Protein AF-A0A4Y8LY56-F1 (afdb_monomer_lite)

Foldseek 3Di:
DLVVLLVCCVVVLDLEAEAADAPQEPDVVRNVTVVSNCVNLVVDDPVSRHYYQHDGHHPPCCVVPNDGPDDDDCVVCVVVVLVVVVVVCVVDPNVVVCPPDDPDD

Radius of gyration: 16.9 Å; chains: 1; bounding box: 38×37×45 Å

pLDDT: mean 90.03, std 15.01, range [39.91, 98.5]

Secondary structure (DSSP, 8-state):
-HHHHHHHHHHH--S-EEEEEEEEESSHHHHHHHHHHHHHHTTS-GGG---EEEEEESTTHHHHH-S-S-----GGGHHHHHHHHHH-TTT--HHHHSTT-----

Sequence (105 aa):
MDERIDALLKELHPSLIITFYPGYSVHPDHDACGAAVIRTVGRLSKEERPPVHCMAVAKNLHQAIGEPHVINDVKDYLKQKMASIQAHRSQFQAAELLGNKKYDC

Organism: NCBI:txid652876

Structure (mmCIF, N/CA/C/O backbone):
data_AF-A0A4Y8LY56-F1
#
_entry.id   AF-A0A4Y8LY56-F1
#
loop_
_atom_site.group_PDB
_atom_site.id
_atom_site.type_symbol
_atom_site.label_atom_id
_atom_site.label_alt_id
_atom_site.label_comp_id
_atom_site.label_asym_id
_atom_site.label_entity_id
_atom_site.label_seq_id
_atom_site.pdbx_PDB_ins_code
_atom_site.Cartn_x
_atom_site.Cartn_y
_atom_site.Cartn_z
_atom_site.occupancy
_atom_site.B_iso_or_equiv
_atom_site.auth_seq_id
_atom_site.auth_comp_id
_atom_site.auth_asym_id
_atom_site.auth_atom_id
_atom_site.pdbx_PDB_model_num
ATOM 1 N N . MET A 1 1 ? 6.984 7.358 14.166 1.00 87.12 1 MET A N 1
ATOM 2 C CA . MET A 1 1 ? 6.420 6.964 12.852 1.00 87.12 1 MET A CA 1
ATOM 3 C C . MET A 1 1 ? 4.899 6.995 12.894 1.00 87.12 1 MET A C 1
ATOM 5 O O . MET A 1 1 ? 4.315 7.704 12.088 1.00 87.12 1 MET A O 1
ATOM 9 N N . ASP A 1 2 ? 4.279 6.316 13.861 1.00 96.25 2 ASP A N 1
ATOM 10 C CA . ASP A 1 2 ? 2.821 6.236 14.042 1.00 96.25 2 ASP A CA 1
ATOM 11 C C . ASP A 1 2 ? 2.101 7.587 14.011 1.00 96.25 2 ASP A C 1
ATOM 13 O O . ASP A 1 2 ? 1.126 7.721 13.288 1.00 96.25 2 ASP A O 1
ATOM 17 N N . GLU A 1 3 ? 2.599 8.588 14.743 1.00 97.50 3 GLU A N 1
ATOM 18 C CA . GLU A 1 3 ? 2.000 9.932 14.805 1.00 97.50 3 GLU A CA 1
ATOM 19 C C . GLU A 1 3 ? 1.930 10.607 13.433 1.00 97.50 3 GLU A C 1
ATOM 21 O O . GLU A 1 3 ? 0.948 11.262 13.103 1.00 97.50 3 GLU A O 1
ATOM 26 N N . ARG A 1 4 ? 2.954 10.404 12.594 1.00 97.94 4 ARG A N 1
ATOM 27 C CA . ARG A 1 4 ? 2.980 10.971 11.243 1.00 97.94 4 ARG A CA 1
ATOM 28 C C . ARG A 1 4 ? 2.008 10.249 10.314 1.00 97.94 4 ARG A C 1
ATOM 30 O O . ARG A 1 4 ? 1.417 10.884 9.453 1.00 97.94 4 ARG A O 1
ATOM 37 N N . ILE A 1 5 ? 1.830 8.940 10.497 1.00 98.19 5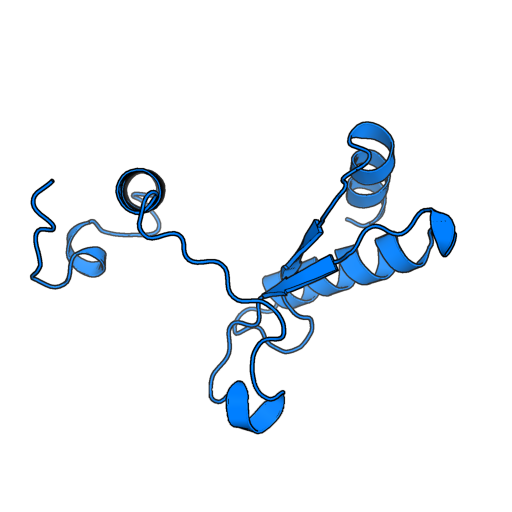 ILE A N 1
ATOM 38 C CA . ILE A 1 5 ? 0.813 8.170 9.769 1.00 98.19 5 ILE A CA 1
ATOM 39 C C . ILE A 1 5 ? -0.584 8.620 10.208 1.00 98.19 5 ILE A C 1
ATOM 41 O O . ILE A 1 5 ? -1.425 8.863 9.356 1.00 98.19 5 ILE A O 1
ATOM 45 N N . ASP A 1 6 ? -0.820 8.789 11.510 1.00 98.00 6 ASP A N 1
ATOM 46 C CA . ASP A 1 6 ? -2.104 9.247 12.057 1.00 98.00 6 ASP A CA 1
ATOM 47 C C . ASP A 1 6 ? -2.487 10.637 11.530 1.00 98.00 6 ASP A C 1
ATOM 49 O O . ASP A 1 6 ? -3.615 10.843 11.086 1.00 98.00 6 ASP A O 1
ATOM 53 N N . ALA A 1 7 ? -1.523 11.562 11.487 1.00 98.38 7 ALA A N 1
ATOM 54 C CA . ALA A 1 7 ? -1.717 12.875 10.880 1.00 98.38 7 ALA A CA 1
ATOM 55 C C . ALA A 1 7 ? -2.132 12.771 9.401 1.00 98.38 7 ALA A C 1
ATOM 57 O O . ALA A 1 7 ? -3.095 13.415 8.997 1.00 98.38 7 ALA A O 1
ATOM 58 N N . LEU A 1 8 ? -1.475 11.909 8.615 1.00 98.12 8 LEU A N 1
ATOM 59 C CA . LEU A 1 8 ? -1.827 11.689 7.207 1.00 98.12 8 LEU A CA 1
ATOM 60 C C . LEU A 1 8 ? -3.208 11.044 7.033 1.00 98.12 8 LEU A C 1
ATOM 62 O O . LEU A 1 8 ? -3.914 11.391 6.093 1.00 98.12 8 LEU A O 1
ATOM 66 N N . LEU A 1 9 ? -3.619 10.131 7.920 1.00 97.88 9 LEU A N 1
ATOM 67 C CA . LEU A 1 9 ? -4.964 9.542 7.873 1.00 97.88 9 LEU A CA 1
ATOM 68 C C . LEU A 1 9 ? -6.043 10.611 8.072 1.00 97.88 9 LEU A C 1
ATOM 70 O O . LEU A 1 9 ? -7.029 10.621 7.338 1.00 97.88 9 LEU A O 1
ATOM 74 N N . LYS A 1 10 ? -5.825 11.523 9.025 1.00 96.62 10 LYS A N 1
ATOM 75 C CA . LYS A 1 10 ? -6.731 12.643 9.327 1.00 96.62 10 LYS A CA 1
ATOM 76 C C . LYS A 1 10 ? -6.708 13.739 8.269 1.00 96.62 10 LYS A C 1
ATOM 78 O O . LYS A 1 10 ? -7.705 14.418 8.084 1.00 96.62 10 LYS A O 1
ATOM 83 N N . GLU A 1 11 ? -5.580 13.958 7.607 1.00 98.12 11 GLU A N 1
ATOM 84 C CA . GLU A 1 11 ? -5.481 14.947 6.534 1.00 98.12 11 GLU A CA 1
ATOM 85 C C . GLU A 1 11 ? -6.129 14.416 5.250 1.00 98.12 11 GLU A C 1
ATOM 87 O O . GLU A 1 11 ? -7.012 15.050 4.674 1.00 98.12 11 GLU A O 1
ATOM 92 N N . LEU A 1 12 ? -5.707 13.228 4.816 1.00 97.75 12 LEU A N 1
ATOM 93 C CA . LEU A 1 12 ? -5.999 12.712 3.482 1.00 97.75 12 LEU A CA 1
ATOM 94 C C . LEU A 1 12 ? -7.313 11.935 3.397 1.00 97.75 12 LEU A C 1
ATOM 96 O O . LEU A 1 12 ? -7.813 11.760 2.289 1.00 97.75 12 LEU A O 1
ATOM 100 N N . HIS A 1 13 ? -7.848 11.447 4.524 1.00 96.94 13 HIS A N 1
ATOM 101 C CA . HIS A 1 13 ? -9.044 10.594 4.580 1.00 96.94 13 HIS A CA 1
ATOM 102 C C . HIS A 1 13 ? -9.051 9.512 3.478 1.00 96.94 13 HIS A C 1
ATOM 104 O O . HIS A 1 13 ? -9.946 9.486 2.627 1.00 96.94 13 HIS A O 1
ATOM 110 N N . PRO A 1 14 ? -8.020 8.647 3.422 1.00 98.12 14 PRO A N 1
ATOM 111 C CA . PRO A 1 14 ? -7.830 7.759 2.285 1.00 98.12 14 PRO A CA 1
ATOM 112 C C . PRO A 1 14 ? -8.966 6.740 2.183 1.00 98.12 14 PRO A C 1
ATOM 114 O O . PRO A 1 14 ? -9.344 6.126 3.174 1.00 98.12 14 PRO A O 1
ATOM 117 N N . SER A 1 15 ? -9.455 6.488 0.969 1.00 97.88 15 SER A N 1
ATOM 118 C CA . SER A 1 15 ? -10.417 5.408 0.701 1.00 97.88 15 SER A CA 1
ATOM 119 C C . SER A 1 15 ? -9.765 4.0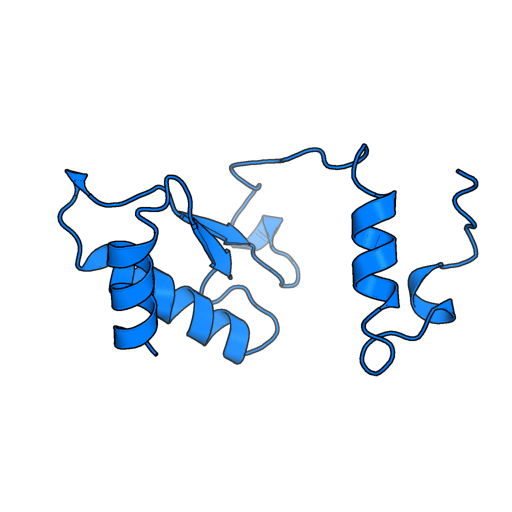22 0.635 1.00 97.88 15 SER A C 1
ATOM 121 O O . SER A 1 15 ? -10.458 3.010 0.699 1.00 97.88 15 SER A O 1
ATOM 123 N N . LEU A 1 16 ? -8.438 3.971 0.494 1.00 98.06 16 LEU A N 1
ATOM 124 C CA . LEU A 1 16 ? -7.625 2.762 0.429 1.00 98.06 16 LEU A CA 1
ATOM 125 C C . LEU A 1 16 ? -6.198 3.084 0.875 1.00 98.06 16 LEU A C 1
ATOM 127 O O . LEU A 1 16 ? -5.632 4.107 0.487 1.00 98.06 16 LEU A O 1
ATOM 131 N N . ILE A 1 17 ? -5.592 2.171 1.626 1.00 98.50 17 ILE A N 1
ATOM 132 C CA . ILE A 1 17 ? -4.171 2.217 1.970 1.00 98.50 17 ILE A CA 1
ATOM 133 C C . ILE A 1 17 ? -3.471 1.020 1.335 1.00 98.50 17 ILE A C 1
ATOM 135 O O . ILE A 1 17 ? -3.949 -0.107 1.436 1.00 98.50 17 ILE A O 1
ATOM 139 N N . ILE A 1 18 ? -2.315 1.254 0.715 1.00 98.19 18 ILE A N 1
ATOM 140 C CA . ILE A 1 18 ? -1.443 0.197 0.194 1.00 98.19 18 ILE A CA 1
ATOM 141 C C . ILE A 1 18 ? -0.121 0.256 0.960 1.00 98.19 18 ILE A C 1
ATOM 143 O O . ILE A 1 18 ? 0.509 1.310 1.033 1.00 98.19 18 ILE A O 1
ATOM 147 N N . THR A 1 19 ? 0.289 -0.857 1.565 1.00 98.06 19 THR A N 1
ATOM 148 C CA . THR A 1 19 ? 1.516 -0.942 2.376 1.00 98.06 19 THR A CA 1
ATOM 149 C C . THR A 1 19 ? 2.164 -2.327 2.276 1.00 98.06 19 THR A C 1
ATOM 151 O O . THR A 1 19 ? 1.693 -3.183 1.530 1.00 98.06 19 THR A O 1
ATOM 154 N N . PHE A 1 20 ? 3.257 -2.562 3.000 1.00 97.88 20 PHE A N 1
ATOM 155 C CA . PHE A 1 20 ? 3.930 -3.860 3.059 1.00 97.88 20 PHE A CA 1
ATOM 156 C C . PHE A 1 20 ? 3.203 -4.839 3.983 1.00 97.88 20 PHE A C 1
ATOM 158 O O . PHE A 1 20 ? 2.637 -4.444 5.001 1.00 97.88 20 PHE A O 1
ATOM 165 N N . TYR A 1 21 ? 3.249 -6.127 3.647 1.00 97.06 21 TYR A N 1
ATOM 166 C CA . TYR A 1 21 ? 2.710 -7.192 4.488 1.00 97.06 21 TYR A CA 1
ATOM 167 C C . TYR A 1 21 ? 3.667 -7.477 5.660 1.00 97.06 21 TYR A C 1
ATOM 169 O O . TYR A 1 21 ? 4.770 -7.970 5.416 1.00 97.06 21 TYR A O 1
ATOM 177 N N . PRO A 1 22 ? 3.269 -7.233 6.927 1.00 95.12 22 PRO A N 1
ATOM 178 C CA . PRO A 1 22 ? 4.158 -7.439 8.070 1.00 95.12 22 PRO A CA 1
ATOM 179 C C . PRO A 1 22 ? 4.580 -8.905 8.229 1.00 95.12 22 PRO A C 1
ATOM 181 O O . PRO A 1 22 ? 3.732 -9.796 8.300 1.00 95.12 22 PRO A O 1
ATOM 184 N N . GLY A 1 23 ? 5.887 -9.146 8.313 1.00 93.94 23 GLY A N 1
ATOM 185 C CA . GLY A 1 23 ? 6.489 -10.473 8.469 1.00 93.94 23 GLY A CA 1
ATOM 186 C C . GLY A 1 23 ? 6.700 -11.220 7.150 1.00 93.94 23 GLY A C 1
ATOM 187 O O . GLY A 1 23 ? 7.190 -12.347 7.162 1.00 93.94 23 GLY A O 1
ATOM 188 N N . TYR A 1 24 ? 6.341 -10.609 6.018 1.00 94.88 24 TYR A N 1
ATOM 189 C CA . TYR A 1 24 ? 6.481 -11.190 4.681 1.00 94.88 24 TYR A CA 1
ATOM 190 C C . TYR A 1 24 ? 7.220 -10.244 3.736 1.00 94.88 24 TYR A C 1
ATOM 192 O O . TYR A 1 24 ? 6.891 -10.131 2.551 1.00 94.88 24 TYR A O 1
ATOM 200 N N . SER A 1 25 ? 8.254 -9.593 4.265 1.00 90.81 25 SER A N 1
ATOM 201 C CA . SER A 1 25 ? 9.179 -8.756 3.510 1.00 90.81 25 SER A CA 1
ATOM 202 C C . SER A 1 25 ? 10.614 -9.267 3.631 1.00 90.81 25 SER A C 1
ATOM 204 O O . SER A 1 25 ? 11.037 -9.755 4.671 1.00 90.81 25 SER A O 1
ATOM 206 N N . VAL A 1 26 ? 11.408 -9.105 2.573 1.00 89.94 26 VAL A N 1
ATOM 207 C CA . VAL A 1 26 ? 12.854 -9.412 2.590 1.00 89.94 26 VAL A CA 1
ATOM 208 C C . VAL A 1 26 ? 13.691 -8.398 3.377 1.00 89.94 26 VAL A C 1
ATOM 210 O O . VAL A 1 26 ? 14.840 -8.690 3.693 1.00 89.94 26 VAL A O 1
ATOM 213 N N . HIS A 1 27 ? 13.146 -7.212 3.673 1.00 94.62 27 HIS A N 1
ATOM 214 C CA . HIS A 1 27 ? 13.852 -6.130 4.361 1.00 94.62 27 HIS A CA 1
ATOM 215 C C . HIS A 1 27 ? 13.117 -5.725 5.650 1.00 94.62 27 HIS A C 1
ATOM 217 O O . HIS A 1 27 ? 11.904 -5.500 5.592 1.00 94.62 27 HIS A O 1
ATOM 223 N N . PRO A 1 28 ? 13.817 -5.559 6.790 1.00 95.31 28 PRO A N 1
ATOM 224 C CA . PRO A 1 28 ? 13.187 -5.227 8.073 1.00 95.31 28 PRO A CA 1
ATOM 225 C C . PRO A 1 28 ? 12.412 -3.902 8.049 1.00 95.31 28 PRO A C 1
ATOM 227 O O . PRO A 1 28 ? 11.349 -3.803 8.657 1.00 95.31 28 PRO A O 1
ATOM 230 N N . ASP A 1 29 ? 12.882 -2.900 7.302 1.00 96.69 29 ASP A N 1
ATOM 231 C CA . ASP A 1 29 ? 12.181 -1.609 7.206 1.00 96.69 29 ASP A CA 1
ATOM 232 C C . ASP A 1 29 ? 10.798 -1.721 6.552 1.00 96.69 29 ASP A C 1
ATOM 234 O O . ASP A 1 29 ? 9.887 -0.966 6.895 1.00 96.69 29 ASP A O 1
ATOM 238 N N . HIS A 1 30 ? 10.612 -2.671 5.630 1.00 97.00 30 HIS A N 1
ATOM 239 C CA . HIS A 1 30 ? 9.308 -2.910 5.012 1.00 97.00 30 HIS A CA 1
ATOM 240 C C . HIS A 1 30 ? 8.328 -3.480 6.042 1.00 97.00 30 HIS A C 1
ATOM 242 O O . HIS A 1 30 ? 7.215 -2.972 6.174 1.00 97.00 30 HIS A O 1
ATOM 248 N N . ASP A 1 31 ? 8.768 -4.457 6.839 1.00 96.44 31 ASP A N 1
ATOM 249 C CA . ASP A 1 31 ? 7.958 -5.027 7.918 1.00 96.44 31 ASP A CA 1
ATOM 250 C C . ASP A 1 31 ? 7.628 -3.985 8.990 1.00 96.44 31 ASP A C 1
ATOM 252 O O . ASP A 1 31 ? 6.476 -3.881 9.417 1.00 96.44 31 ASP A O 1
ATOM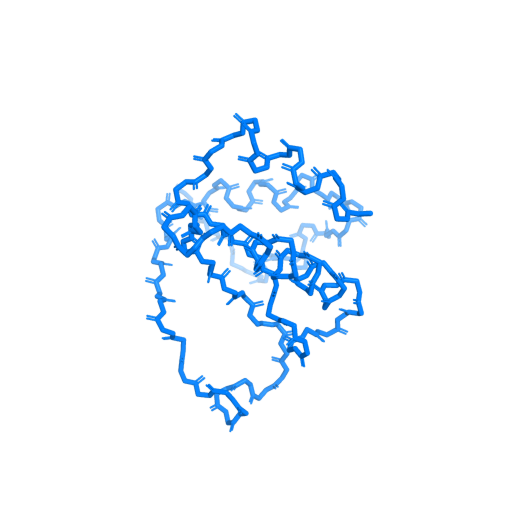 256 N N . ALA A 1 32 ? 8.606 -3.162 9.382 1.00 97.06 32 ALA A N 1
ATOM 257 C CA . ALA A 1 32 ? 8.395 -2.074 10.331 1.00 97.06 32 ALA A CA 1
ATOM 258 C C . ALA A 1 32 ? 7.378 -1.048 9.805 1.00 97.06 32 ALA A C 1
ATOM 260 O O . ALA A 1 32 ? 6.501 -0.605 10.554 1.00 97.06 32 ALA A O 1
ATOM 261 N N . CYS A 1 33 ? 7.456 -0.704 8.516 1.00 97.69 33 CYS A N 1
ATOM 262 C CA . CYS A 1 33 ? 6.522 0.209 7.867 1.00 97.69 33 CYS A CA 1
ATOM 263 C C . CYS A 1 33 ? 5.096 -0.357 7.834 1.00 97.69 33 CYS A C 1
ATOM 265 O O . CYS A 1 33 ? 4.169 0.301 8.315 1.00 97.69 33 CYS A O 1
ATOM 267 N N . GLY A 1 34 ? 4.926 -1.593 7.355 1.00 97.75 34 GLY A N 1
ATOM 268 C CA . GLY A 1 34 ? 3.630 -2.272 7.344 1.00 97.75 34 GLY A CA 1
ATOM 269 C C . GLY A 1 34 ? 3.029 -2.380 8.746 1.00 97.75 34 GLY A C 1
ATOM 270 O O . GLY A 1 34 ? 1.871 -2.026 8.965 1.00 97.75 34 GLY A O 1
ATOM 271 N N . ALA A 1 35 ? 3.831 -2.788 9.735 1.00 97.94 35 ALA A N 1
ATOM 272 C CA . ALA A 1 35 ? 3.384 -2.914 11.120 1.00 97.94 35 ALA A CA 1
ATOM 273 C C . ALA A 1 35 ? 2.953 -1.568 11.724 1.00 97.94 35 ALA A C 1
ATOM 275 O O . ALA A 1 35 ? 1.985 -1.519 12.486 1.00 97.94 35 ALA A O 1
ATOM 276 N N . ALA A 1 36 ? 3.646 -0.474 11.390 1.00 98.31 36 ALA A N 1
ATOM 277 C CA . ALA A 1 36 ? 3.260 0.866 11.819 1.00 98.31 36 ALA A CA 1
ATOM 278 C C . ALA A 1 36 ? 1.922 1.299 11.209 1.00 98.31 36 ALA A C 1
ATOM 280 O O . ALA A 1 36 ? 1.060 1.785 11.939 1.00 98.31 36 ALA A O 1
ATOM 281 N N . VAL A 1 37 ? 1.707 1.059 9.911 1.00 98.44 37 VAL A N 1
ATOM 282 C CA . VAL A 1 37 ? 0.423 1.348 9.251 1.00 98.44 37 VAL A CA 1
ATOM 283 C C . VAL A 1 37 ? -0.716 0.559 9.896 1.00 98.44 37 VAL A C 1
ATOM 285 O O . VAL A 1 37 ? -1.703 1.161 10.314 1.00 98.44 37 VAL A O 1
ATOM 288 N N . ILE A 1 38 ? -0.571 -0.762 10.047 1.00 98.19 38 ILE A N 1
ATOM 289 C CA . ILE A 1 38 ? -1.617 -1.624 10.625 1.00 98.19 38 ILE A CA 1
ATOM 290 C C . ILE A 1 38 ? -1.961 -1.206 12.054 1.00 98.19 38 ILE A C 1
ATOM 292 O O . ILE A 1 38 ? -3.137 -1.089 12.399 1.00 98.19 38 ILE A O 1
ATOM 296 N N . ARG A 1 39 ? -0.950 -0.937 12.887 1.00 98.12 39 ARG A N 1
ATOM 297 C CA . ARG A 1 39 ? -1.167 -0.492 14.266 1.00 98.12 39 ARG A CA 1
ATOM 298 C C . ARG A 1 39 ? -1.887 0.852 14.320 1.00 98.12 39 ARG A C 1
ATOM 300 O O . ARG A 1 39 ? -2.783 0.997 15.144 1.00 98.12 39 ARG A O 1
ATOM 307 N N . THR A 1 40 ? -1.519 1.816 13.476 1.00 98.31 40 THR A N 1
ATOM 308 C CA . THR A 1 40 ? -2.165 3.136 13.469 1.00 98.31 40 THR A CA 1
ATOM 309 C C . THR A 1 40 ? -3.603 3.053 12.963 1.00 98.31 40 THR A C 1
ATOM 311 O O . THR A 1 40 ? -4.503 3.537 13.642 1.00 98.31 40 THR A O 1
ATOM 314 N N . VAL A 1 41 ? -3.854 2.369 11.843 1.00 98.19 41 VAL A N 1
ATOM 315 C CA . VAL A 1 41 ? -5.219 2.159 11.323 1.00 98.19 41 VAL A CA 1
ATOM 316 C C . VAL A 1 41 ? -6.076 1.395 12.336 1.00 98.19 41 VAL A C 1
ATOM 318 O O . VAL A 1 41 ? -7.238 1.729 12.548 1.00 98.19 41 VAL A O 1
ATOM 321 N N . GLY A 1 42 ? -5.499 0.418 13.039 1.00 97.75 42 GLY A N 1
ATOM 322 C CA . GLY A 1 42 ? -6.183 -0.343 14.085 1.00 97.75 42 GLY A CA 1
ATOM 323 C C . GLY A 1 42 ? -6.633 0.478 15.301 1.00 97.75 42 GLY A C 1
ATOM 324 O O . GLY A 1 42 ? -7.469 -0.011 16.061 1.00 97.75 42 GLY A O 1
ATOM 325 N N . ARG A 1 43 ? -6.127 1.706 15.490 1.00 97.31 43 ARG A N 1
ATOM 326 C CA . ARG A 1 43 ? -6.583 2.631 16.547 1.00 97.31 43 ARG A CA 1
ATOM 327 C C . ARG A 1 43 ? -7.852 3.397 16.168 1.00 97.31 43 ARG A C 1
ATOM 329 O O . ARG A 1 43 ? -8.513 3.905 17.067 1.00 97.31 43 ARG A O 1
ATOM 336 N N . LEU A 1 44 ? -8.193 3.476 14.880 1.00 96.50 44 LEU A N 1
ATOM 337 C CA . LEU A 1 44 ? -9.432 4.106 14.420 1.00 96.50 44 LEU A CA 1
ATOM 338 C C . LEU A 1 44 ? -10.654 3.282 14.844 1.00 96.50 44 LEU A C 1
ATOM 340 O O . LEU A 1 44 ? -10.546 2.061 15.050 1.00 96.50 44 LEU A O 1
ATOM 344 N N . SER A 1 45 ? -11.821 3.925 14.929 1.00 96.69 45 SER A N 1
ATOM 345 C CA . SER A 1 45 ? -13.093 3.205 15.058 1.00 96.69 45 SER A CA 1
ATOM 346 C C . SER A 1 45 ? -13.293 2.274 13.859 1.00 96.69 45 SER A C 1
ATOM 348 O O . SER A 1 45 ? -12.699 2.470 12.799 1.00 96.69 45 SER A O 1
ATOM 350 N N . LYS A 1 46 ? -14.073 1.201 14.018 1.00 95.62 46 LYS A N 1
ATOM 351 C CA . LYS A 1 46 ? -14.201 0.182 12.964 1.00 95.62 46 LYS A CA 1
ATOM 352 C C . LYS A 1 46 ? -14.781 0.780 11.678 1.00 95.62 46 LYS A C 1
ATOM 354 O O . LYS A 1 46 ? -14.405 0.354 10.591 1.00 95.62 46 LYS A O 1
ATOM 359 N N . GLU A 1 47 ? -15.653 1.764 11.831 1.00 95.94 47 GLU A N 1
ATOM 360 C CA . GLU A 1 47 ? -16.379 2.476 10.786 1.00 95.94 47 GLU A CA 1
ATOM 361 C C . GLU A 1 47 ? -15.477 3.446 10.009 1.00 95.94 47 GLU A C 1
ATOM 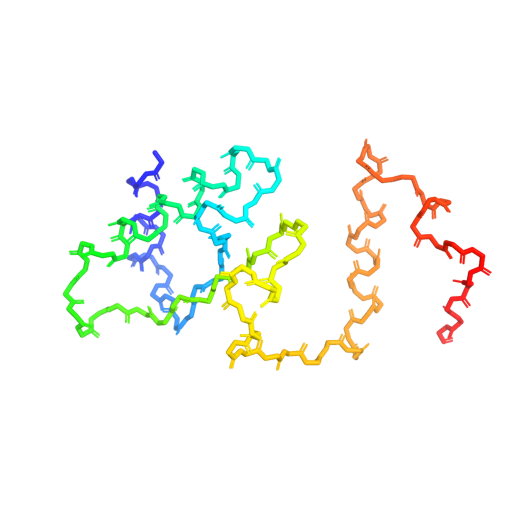363 O O . GLU A 1 47 ? -15.722 3.704 8.835 1.00 95.94 47 GLU A O 1
ATOM 368 N N . GLU A 1 48 ? -14.414 3.945 10.640 1.00 95.75 48 GLU A N 1
ATOM 369 C CA . GLU A 1 48 ? -13.458 4.885 10.041 1.00 95.75 48 GLU A CA 1
ATOM 370 C C . GLU A 1 48 ? -12.244 4.195 9.408 1.00 9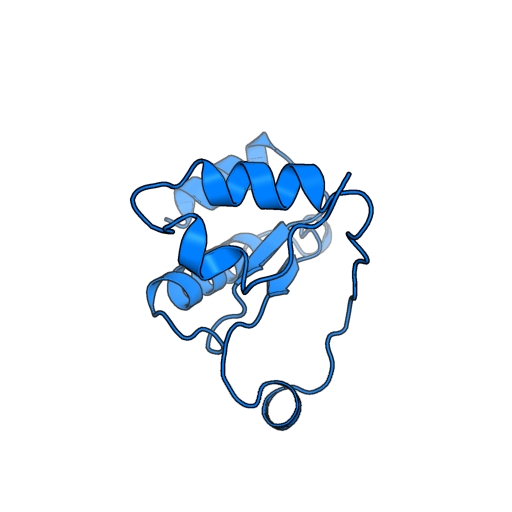5.75 48 GLU A C 1
ATOM 372 O O . GLU A 1 48 ? -11.403 4.856 8.801 1.00 95.75 48 GLU A O 1
ATOM 377 N N . ARG A 1 49 ? -12.105 2.872 9.556 1.00 97.38 49 ARG A N 1
ATOM 378 C CA . ARG A 1 49 ? -10.961 2.133 9.007 1.00 97.38 49 ARG A CA 1
ATOM 379 C C . ARG A 1 49 ? -11.111 1.962 7.497 1.00 97.38 49 ARG A C 1
ATOM 381 O O . ARG A 1 49 ? -11.983 1.202 7.070 1.00 97.38 49 ARG A O 1
ATOM 388 N N . PRO A 1 50 ? -10.228 2.557 6.679 1.00 97.81 50 PRO A N 1
ATOM 389 C CA . PRO A 1 50 ? -10.195 2.220 5.269 1.00 97.81 50 PRO A CA 1
ATOM 390 C C . PRO A 1 50 ? -9.658 0.796 5.070 1.00 97.81 50 PRO A C 1
ATOM 392 O O . PRO A 1 50 ? -8.913 0.283 5.917 1.00 97.81 50 PRO A O 1
ATOM 395 N N . PRO A 1 51 ? -9.985 0.147 3.941 1.00 97.81 51 PRO A N 1
ATOM 396 C CA . PRO A 1 51 ? -9.326 -1.089 3.555 1.00 97.81 51 PRO A CA 1
ATOM 397 C C . PRO A 1 51 ? -7.811 -0.877 3.461 1.00 97.81 51 PRO A C 1
ATOM 399 O O . PRO A 1 51 ? -7.328 0.155 2.985 1.00 97.81 51 PRO A O 1
ATOM 402 N N . VAL A 1 52 ? -7.060 -1.886 3.900 1.00 98.25 52 VAL A N 1
ATOM 403 C CA . VAL A 1 52 ? -5.600 -1.907 3.802 1.00 98.25 52 VAL A CA 1
ATOM 404 C C . VAL A 1 52 ? -5.189 -3.097 2.950 1.00 98.25 52 VAL A C 1
ATOM 406 O O . VAL A 1 52 ? -5.424 -4.247 3.317 1.00 98.25 52 VAL A O 1
ATOM 409 N N . HIS A 1 53 ? -4.582 -2.820 1.801 1.00 98.19 53 HIS A N 1
ATOM 410 C CA . HIS A 1 53 ? -4.016 -3.831 0.920 1.00 98.19 53 HIS A CA 1
ATOM 411 C C . HIS A 1 53 ? -2.527 -3.973 1.226 1.00 98.19 53 HIS A C 1
ATOM 413 O O . HIS A 1 53 ? -1.754 -3.019 1.126 1.00 98.19 53 HIS A O 1
ATOM 419 N N . CYS A 1 54 ? -2.126 -5.186 1.589 1.00 97.25 54 CYS A N 1
ATOM 420 C CA . CYS A 1 54 ? -0.754 -5.494 1.954 1.00 97.25 54 CYS A CA 1
ATOM 421 C C . CYS A 1 54 ? -0.033 -6.205 0.807 1.00 97.25 54 CYS A C 1
ATOM 423 O O . CYS A 1 54 ? -0.496 -7.229 0.306 1.00 97.25 54 CYS A O 1
ATOM 425 N N . MET A 1 55 ? 1.127 -5.683 0.426 1.00 97.25 55 MET A N 1
ATOM 426 C CA . MET A 1 55 ? 2.031 -6.282 -0.548 1.00 97.25 55 MET A CA 1
ATOM 427 C C . MET A 1 55 ? 3.093 -7.111 0.166 1.00 97.25 55 MET A C 1
ATOM 429 O O . MET A 1 55 ? 3.920 -6.571 0.901 1.00 97.25 55 MET A O 1
ATOM 433 N N . ALA A 1 56 ? 3.090 -8.419 -0.072 1.00 96.25 56 ALA A N 1
ATOM 434 C CA . ALA A 1 56 ? 4.138 -9.310 0.403 1.00 96.25 56 ALA A CA 1
ATOM 435 C C . ALA A 1 56 ? 5.291 -9.375 -0.612 1.00 96.25 56 ALA A C 1
ATOM 437 O O . ALA A 1 56 ? 5.065 -9.455 -1.821 1.00 96.25 56 ALA A O 1
ATOM 438 N N . VAL A 1 57 ? 6.530 -9.339 -0.124 1.00 94.06 57 VAL A N 1
ATOM 439 C CA . VAL A 1 57 ? 7.758 -9.392 -0.931 1.00 94.06 57 VAL A CA 1
ATOM 440 C C . VAL A 1 57 ? 8.733 -10.349 -0.251 1.00 94.06 57 VAL A C 1
ATOM 442 O O . VAL A 1 57 ? 9.665 -9.925 0.427 1.00 94.06 57 VAL A O 1
ATOM 445 N N . ALA A 1 58 ? 8.503 -11.650 -0.416 1.00 91.81 58 ALA A N 1
ATOM 446 C CA . ALA A 1 58 ? 9.356 -12.713 0.109 1.00 91.81 58 ALA A CA 1
ATOM 447 C C . ALA A 1 58 ? 9.405 -13.917 -0.844 1.00 91.81 58 ALA A C 1
ATOM 449 O O . ALA A 1 58 ? 8.726 -13.954 -1.871 1.00 91.81 58 ALA A O 1
ATOM 450 N N . LYS A 1 59 ? 10.240 -14.908 -0.521 1.00 91.12 59 LYS A N 1
ATOM 451 C CA . LYS A 1 59 ? 10.278 -16.183 -1.251 1.00 91.12 59 LYS A CA 1
ATOM 452 C C . LYS A 1 59 ? 9.118 -17.077 -0.799 1.00 91.12 59 LYS A C 1
ATOM 454 O O . LYS A 1 59 ? 8.706 -17.006 0.352 1.00 91.12 59 LYS A O 1
ATOM 459 N N . ASN A 1 60 ? 8.637 -17.948 -1.689 1.00 91.06 60 ASN A N 1
ATOM 460 C CA . ASN A 1 60 ? 7.634 -18.985 -1.397 1.00 91.06 60 ASN A CA 1
ATOM 461 C C . ASN A 1 60 ? 6.306 -18.464 -0.801 1.00 91.06 60 ASN A C 1
ATOM 463 O O . ASN A 1 60 ? 5.662 -19.167 -0.025 1.00 91.06 60 ASN A O 1
ATOM 467 N N . LEU A 1 61 ? 5.875 -17.253 -1.182 1.00 94.44 61 LEU A N 1
ATOM 468 C CA . LEU A 1 61 ? 4.662 -16.618 -0.646 1.00 94.44 61 LEU A CA 1
ATOM 469 C C . LEU A 1 61 ? 3.413 -17.492 -0.785 1.00 94.44 61 LEU A C 1
ATOM 471 O O . LEU A 1 61 ? 2.690 -17.654 0.187 1.00 94.44 61 LEU A O 1
ATOM 475 N N . HIS A 1 62 ? 3.192 -18.117 -1.944 1.00 93.75 62 HIS A N 1
ATOM 476 C CA . HIS A 1 62 ? 1.976 -18.904 -2.175 1.00 93.75 62 HIS A CA 1
ATOM 477 C C . HIS A 1 62 ? 1.887 -20.111 -1.231 1.00 93.75 62 HIS A C 1
ATOM 479 O O . HIS A 1 62 ? 0.814 -20.437 -0.737 1.00 93.75 62 HIS A O 1
ATOM 485 N N . GLN A 1 63 ? 3.024 -20.744 -0.919 1.00 94.75 63 GLN A N 1
ATOM 486 C CA . GLN A 1 63 ? 3.069 -21.844 0.045 1.00 94.75 63 GLN A CA 1
ATOM 487 C C . GLN A 1 63 ? 2.847 -21.353 1.483 1.00 94.75 63 GLN A C 1
ATOM 489 O O . GLN A 1 63 ? 2.275 -22.077 2.291 1.00 94.75 63 GLN A O 1
ATOM 494 N N . ALA A 1 64 ? 3.319 -20.148 1.809 1.00 94.31 64 ALA A N 1
ATOM 495 C CA . ALA A 1 64 ? 3.287 -19.626 3.170 1.00 94.31 64 ALA A CA 1
ATOM 496 C C . ALA A 1 64 ? 1.960 -18.937 3.535 1.00 94.31 64 ALA A C 1
ATOM 498 O O . ALA A 1 64 ? 1.475 -19.109 4.650 1.00 94.31 64 ALA A O 1
ATOM 499 N N . ILE A 1 65 ? 1.383 -18.155 2.616 1.00 95.12 65 ILE A N 1
ATOM 500 C CA . ILE A 1 65 ? 0.200 -17.307 2.856 1.00 95.12 65 ILE A CA 1
ATOM 501 C C . ILE A 1 65 ? -0.899 -17.454 1.800 1.00 95.12 65 ILE A C 1
ATOM 503 O O . ILE A 1 65 ? -1.924 -16.785 1.902 1.00 95.12 65 ILE A O 1
ATOM 507 N N . GLY A 1 66 ? -0.719 -18.338 0.817 1.00 95.75 66 GLY A N 1
ATOM 508 C CA . GLY A 1 66 ? -1.700 -18.567 -0.240 1.00 95.75 66 GLY A CA 1
ATOM 509 C C . GLY A 1 66 ? -1.656 -17.535 -1.368 1.00 95.75 66 GLY A C 1
ATOM 510 O O . GLY A 1 66 ? -0.699 -16.776 -1.527 1.00 95.75 66 GLY A O 1
ATOM 511 N N . GLU A 1 67 ? -2.709 -17.553 -2.182 1.00 96.38 67 GLU A N 1
ATOM 512 C CA . GLU A 1 67 ? -2.880 -16.663 -3.331 1.00 96.38 67 GLU A CA 1
ATOM 513 C C . GLU A 1 67 ? -3.258 -15.234 -2.897 1.00 96.38 67 GLU A C 1
ATOM 515 O O . GLU A 1 67 ? -3.908 -15.043 -1.863 1.00 96.38 67 GLU A O 1
ATOM 520 N N . PRO A 1 68 ? -2.895 -14.202 -3.680 1.00 95.75 68 PRO A N 1
ATOM 521 C CA . PRO A 1 68 ? -3.297 -12.836 -3.382 1.00 95.75 68 PRO A CA 1
ATOM 522 C C . PRO A 1 68 ? -4.819 -12.677 -3.462 1.00 95.75 68 PRO A C 1
ATOM 524 O O . PRO A 1 68 ? -5.464 -13.116 -4.411 1.00 95.75 68 PRO A O 1
ATOM 527 N N . HIS A 1 69 ? -5.392 -11.950 -2.504 1.00 96.56 69 HIS A N 1
ATOM 528 C CA . HIS A 1 69 ? -6.824 -11.633 -2.504 1.00 96.56 69 HIS A CA 1
ATOM 529 C C . HIS A 1 69 ? -7.229 -10.640 -3.605 1.00 96.56 69 HIS A C 1
ATOM 531 O O . HIS A 1 69 ? -8.395 -10.580 -3.983 1.00 96.56 69 HIS A O 1
ATOM 537 N N . VAL A 1 70 ? -6.285 -9.823 -4.086 1.00 96.06 70 VAL A N 1
ATOM 538 C CA . VAL A 1 70 ? -6.536 -8.754 -5.060 1.00 96.06 70 VAL A CA 1
ATOM 539 C C . VAL A 1 70 ? -5.410 -8.720 -6.084 1.00 96.06 70 VAL A C 1
ATOM 541 O O . VAL A 1 70 ? -4.234 -8.703 -5.722 1.00 96.06 70 VAL A O 1
ATOM 544 N N . ILE A 1 71 ? -5.780 -8.660 -7.364 1.00 96.25 71 ILE A N 1
ATOM 545 C CA . ILE A 1 71 ? -4.863 -8.531 -8.497 1.00 96.25 71 ILE A CA 1
ATOM 546 C C . ILE A 1 71 ? -5.277 -7.295 -9.294 1.00 96.25 71 ILE A C 1
ATOM 548 O O . ILE A 1 71 ? -6.422 -7.188 -9.722 1.00 96.25 71 ILE A O 1
ATOM 552 N N . ASN A 1 72 ? -4.332 -6.380 -9.510 1.00 94.88 72 ASN A N 1
ATOM 553 C CA . ASN A 1 72 ? -4.527 -5.200 -10.348 1.00 94.88 72 ASN A CA 1
ATOM 554 C C . ASN A 1 72 ? -3.675 -5.343 -11.613 1.00 94.88 72 ASN A C 1
ATOM 556 O O . ASN A 1 72 ? -2.445 -5.364 -11.521 1.00 94.88 72 ASN A O 1
ATOM 560 N N . ASP A 1 73 ? -4.310 -5.443 -12.784 1.00 96.25 73 ASP A N 1
ATOM 561 C CA . ASP A 1 73 ? -3.593 -5.367 -14.061 1.00 96.25 73 ASP A CA 1
ATOM 562 C C . ASP A 1 73 ? -3.189 -3.909 -14.322 1.00 96.25 73 ASP A C 1
ATOM 564 O O . ASP A 1 73 ? -4.022 -3.006 -14.330 1.00 96.25 73 ASP A O 1
ATOM 568 N N . VAL A 1 74 ? -1.887 -3.680 -14.495 1.00 95.25 74 VAL A N 1
ATOM 569 C CA . VAL A 1 74 ? -1.294 -2.349 -14.684 1.00 95.25 74 VAL A CA 1
ATOM 570 C C . VAL A 1 74 ? -0.551 -2.224 -16.016 1.00 95.25 74 VAL A C 1
ATOM 572 O O . VAL A 1 74 ? 0.296 -1.340 -16.157 1.00 95.25 74 VAL A O 1
ATOM 575 N N . LYS A 1 75 ? -0.823 -3.107 -16.990 1.00 95.75 75 LYS A N 1
ATOM 576 C CA . LYS A 1 75 ? -0.148 -3.111 -18.304 1.00 95.75 75 LYS A CA 1
ATOM 577 C C . LYS A 1 75 ? -0.181 -1.750 -19.001 1.00 95.75 75 LYS A C 1
ATOM 579 O O . LYS A 1 75 ? 0.854 -1.296 -19.484 1.00 95.75 75 LYS A O 1
ATOM 584 N N . ASP A 1 76 ? -1.317 -1.061 -18.956 1.00 97.38 76 ASP A N 1
ATOM 585 C CA . ASP A 1 76 ? -1.494 0.250 -19.598 1.00 97.38 76 ASP A CA 1
ATOM 586 C C . ASP A 1 76 ? -0.624 1.358 -18.973 1.00 97.38 76 ASP A C 1
ATOM 588 O O . ASP A 1 76 ? -0.402 2.407 -19.577 1.00 97.38 76 ASP A O 1
ATOM 592 N N . TYR A 1 77 ? -0.073 1.114 -17.779 1.00 96.06 77 TYR A N 1
ATOM 593 C CA . TYR A 1 77 ? 0.779 2.046 -17.037 1.00 96.06 77 TYR A CA 1
ATOM 594 C C . TYR A 1 77 ? 2.259 1.638 -17.026 1.00 96.06 77 TYR A C 1
ATOM 596 O O . TYR A 1 77 ? 3.068 2.226 -16.296 1.00 96.06 77 TYR A O 1
ATOM 604 N N . LEU A 1 78 ? 2.653 0.633 -17.821 1.00 94.31 78 LEU A N 1
ATOM 605 C CA . LEU A 1 78 ? 4.036 0.146 -17.852 1.00 94.31 78 LEU A CA 1
ATOM 606 C C . LEU A 1 78 ? 5.024 1.241 -18.249 1.00 94.31 78 LEU A C 1
ATOM 608 O O . LEU A 1 78 ? 6.099 1.324 -17.658 1.00 94.31 78 LEU A O 1
ATOM 612 N N . LYS A 1 79 ? 4.652 2.127 -19.179 1.00 93.25 79 LYS A N 1
ATOM 613 C CA . LYS A 1 79 ? 5.512 3.243 -19.596 1.00 93.25 79 LYS A CA 1
ATOM 614 C C . LYS A 1 79 ? 5.875 4.145 -18.411 1.00 93.25 79 LYS A C 1
ATOM 616 O O . LYS A 1 79 ? 7.048 4.441 -18.195 1.00 93.25 79 LYS A O 1
ATOM 621 N N . GLN A 1 80 ? 4.886 4.546 -17.617 1.00 96.31 80 GLN A N 1
ATOM 622 C CA . GLN A 1 80 ? 5.053 5.412 -16.449 1.00 96.31 80 GLN A CA 1
ATOM 623 C C . GLN A 1 80 ? 5.834 4.695 -15.347 1.00 96.31 80 GLN A C 1
ATOM 625 O O . GLN A 1 80 ? 6.742 5.277 -14.753 1.00 96.31 80 GLN A O 1
ATOM 630 N N . LYS A 1 81 ? 5.525 3.415 -15.109 1.00 94.56 81 LYS A N 1
AT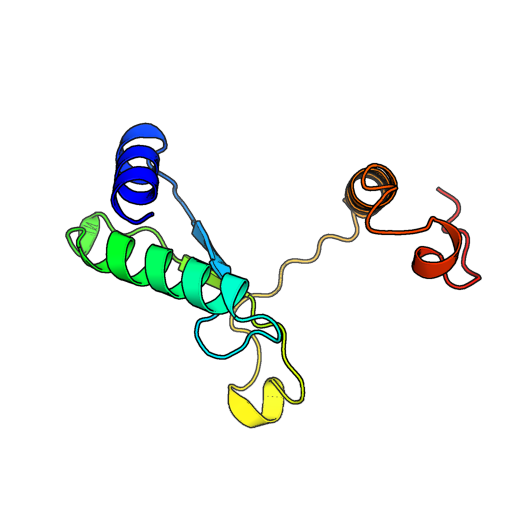OM 631 C CA . LYS A 1 81 ? 6.238 2.589 -14.131 1.00 94.56 81 LYS A CA 1
ATOM 632 C C . LYS A 1 81 ? 7.722 2.480 -14.475 1.00 94.56 81 LYS A C 1
ATOM 634 O O . LYS A 1 81 ? 8.564 2.734 -13.617 1.00 94.56 81 LYS A O 1
ATOM 639 N N . MET A 1 82 ? 8.048 2.171 -15.730 1.00 92.62 82 MET A N 1
ATOM 640 C CA . MET A 1 82 ? 9.437 2.062 -16.176 1.00 92.62 82 MET A CA 1
ATOM 641 C C . MET A 1 82 ? 10.163 3.406 -16.121 1.00 92.62 82 MET A C 1
ATOM 643 O O . MET A 1 82 ? 11.295 3.451 -15.644 1.00 92.62 82 MET A O 1
ATOM 647 N N . ALA A 1 83 ? 9.510 4.502 -16.517 1.00 92.75 83 ALA A N 1
ATOM 648 C CA . ALA A 1 83 ? 10.084 5.842 -16.399 1.00 92.75 83 ALA A CA 1
ATOM 649 C C . ALA A 1 83 ? 10.400 6.214 -14.936 1.00 92.75 83 ALA A C 1
ATOM 651 O O . ALA A 1 83 ? 11.479 6.732 -14.651 1.00 92.75 83 ALA A O 1
ATOM 652 N N . SER A 1 84 ? 9.499 5.901 -13.997 1.00 94.06 84 SER A N 1
ATOM 653 C CA . SER A 1 84 ? 9.713 6.135 -12.561 1.00 94.06 84 SER A CA 1
ATOM 654 C C . SER A 1 84 ? 10.896 5.330 -12.020 1.00 94.06 84 SER A C 1
ATOM 656 O O . SER A 1 84 ? 11.759 5.880 -11.335 1.00 94.06 84 SER A O 1
ATOM 658 N N . ILE A 1 85 ? 10.996 4.048 -12.380 1.00 91.25 85 ILE A N 1
ATOM 659 C CA . ILE A 1 85 ? 12.116 3.194 -11.972 1.00 91.25 85 ILE A CA 1
ATOM 660 C C . ILE A 1 85 ? 13.443 3.740 -12.531 1.00 91.25 85 ILE A C 1
ATOM 662 O O . ILE A 1 85 ? 14.409 3.891 -11.787 1.00 91.25 85 ILE A O 1
ATOM 666 N N . GLN A 1 86 ? 13.490 4.104 -13.816 1.00 88.88 86 GLN A N 1
ATOM 667 C CA . GLN A 1 86 ? 14.695 4.646 -14.463 1.00 88.88 86 GLN A CA 1
ATOM 668 C C . GLN A 1 86 ? 15.146 5.996 -13.883 1.00 88.88 86 GLN A C 1
ATOM 670 O O . GLN A 1 86 ? 16.332 6.329 -13.944 1.00 88.88 86 GLN A O 1
ATOM 675 N N . ALA A 1 87 ? 14.229 6.780 -13.309 1.00 93.06 87 ALA A N 1
ATOM 676 C CA . ALA A 1 87 ? 14.574 8.025 -12.628 1.00 93.06 87 ALA A CA 1
ATOM 677 C C . ALA A 1 87 ? 15.398 7.787 -11.344 1.00 93.06 87 ALA A C 1
ATOM 679 O O . ALA A 1 87 ? 16.202 8.641 -10.968 1.00 93.06 87 ALA A O 1
ATOM 680 N N . HIS A 1 88 ? 15.286 6.612 -10.711 1.00 92.56 88 HIS A N 1
ATOM 681 C CA . HIS A 1 88 ? 16.031 6.231 -9.504 1.00 92.56 88 HIS A CA 1
ATOM 682 C C . HIS A 1 88 ? 17.431 5.686 -9.838 1.00 92.56 88 HIS A C 1
ATOM 684 O O . HIS A 1 88 ? 17.801 4.573 -9.463 1.00 92.56 88 HIS A O 1
ATOM 690 N N . ARG A 1 89 ? 18.236 6.494 -10.541 1.00 87.81 89 ARG A N 1
ATOM 691 C CA . ARG A 1 89 ? 19.528 6.091 -11.135 1.00 87.81 89 ARG A CA 1
ATOM 692 C C . ARG A 1 89 ? 20.544 5.508 -10.150 1.00 87.81 89 ARG A C 1
ATOM 694 O O . ARG A 1 89 ? 21.377 4.705 -10.549 1.00 87.81 89 ARG A O 1
ATOM 701 N N . SER A 1 90 ? 20.514 5.933 -8.885 1.00 91.38 90 SER A N 1
ATOM 702 C CA . SER A 1 90 ? 21.436 5.426 -7.859 1.00 91.38 90 SER A CA 1
ATOM 703 C C . SER A 1 90 ? 21.056 4.042 -7.333 1.00 91.38 90 SER A C 1
ATOM 705 O O . SER A 1 90 ? 21.895 3.388 -6.726 1.00 91.38 90 SER A O 1
ATOM 707 N N . GLN A 1 91 ? 19.804 3.620 -7.529 1.00 87.12 91 GLN A N 1
ATOM 708 C CA . GLN A 1 91 ? 19.278 2.340 -7.049 1.00 87.12 91 GLN A CA 1
ATOM 709 C C . GLN A 1 91 ? 19.198 1.307 -8.166 1.00 87.12 91 GLN A C 1
ATOM 711 O O . GLN A 1 91 ? 19.394 0.122 -7.923 1.00 87.12 91 GLN A O 1
ATOM 716 N N . PHE A 1 92 ? 18.927 1.758 -9.391 1.00 79.44 92 PHE A N 1
ATOM 717 C CA . PHE A 1 92 ? 18.799 0.879 -10.537 1.00 79.44 92 PHE A CA 1
ATOM 718 C C . PHE A 1 92 ? 19.605 1.405 -11.718 1.00 79.44 92 PHE A C 1
ATOM 720 O O . PHE A 1 92 ? 19.439 2.551 -12.147 1.00 79.44 92 PHE A O 1
ATOM 727 N N . GLN A 1 93 ? 20.439 0.544 -12.296 1.00 66.81 93 GLN A N 1
ATOM 728 C CA . GLN A 1 93 ? 21.065 0.828 -13.579 1.00 66.81 93 GLN A CA 1
ATOM 729 C C . GLN A 1 93 ? 20.126 0.393 -14.708 1.00 66.81 93 GLN A C 1
ATOM 731 O O . GLN A 1 93 ? 19.556 -0.697 -14.683 1.00 66.81 93 GLN A O 1
ATOM 736 N N . ALA A 1 94 ? 19.961 1.242 -15.728 1.00 55.34 94 ALA A N 1
ATOM 737 C CA . ALA A 1 94 ? 19.007 1.012 -16.819 1.00 55.34 94 ALA A CA 1
ATOM 738 C C . ALA A 1 94 ? 19.218 -0.333 -17.549 1.00 55.34 94 ALA A C 1
ATOM 740 O O . ALA A 1 94 ? 18.258 -0.914 -18.051 1.00 55.34 94 ALA A O 1
ATOM 741 N N . ALA A 1 95 ? 20.454 -0.842 -17.577 1.00 55.53 95 ALA A N 1
ATOM 742 C CA . ALA A 1 95 ? 20.802 -2.113 -18.206 1.00 55.53 95 ALA A CA 1
ATOM 743 C C . ALA A 1 95 ? 20.281 -3.343 -17.436 1.00 55.53 95 ALA A C 1
ATOM 745 O O . ALA A 1 95 ? 19.873 -4.318 -18.063 1.00 55.53 95 ALA A O 1
ATOM 746 N N . GLU A 1 96 ? 20.237 -3.294 -16.101 1.00 55.44 96 GLU A N 1
ATOM 747 C CA . GLU A 1 96 ? 19.803 -4.424 -15.262 1.00 55.44 96 GLU A CA 1
ATOM 748 C C . GLU A 1 96 ? 18.279 -4.610 -15.272 1.00 55.44 96 GLU A C 1
ATOM 750 O O . GLU A 1 96 ? 17.775 -5.719 -15.115 1.00 55.44 96 GLU A O 1
ATOM 755 N N . LEU A 1 97 ? 17.535 -3.531 -15.520 1.00 53.59 97 LEU A N 1
ATOM 756 C CA . LEU A 1 97 ? 16.071 -3.527 -15.539 1.00 53.59 97 LEU A CA 1
ATOM 757 C C . LEU A 1 97 ? 15.461 -3.978 -16.868 1.00 53.59 97 LEU A C 1
ATOM 759 O O . LEU A 1 97 ? 14.324 -4.443 -16.896 1.00 53.59 97 LEU A O 1
ATOM 763 N N . LEU A 1 98 ? 16.177 -3.780 -17.978 1.00 54.66 98 LEU A N 1
ATOM 764 C CA . LEU A 1 98 ? 15.634 -3.955 -19.327 1.00 54.66 98 LEU A CA 1
ATOM 765 C C . LEU A 1 98 ? 15.848 -5.350 -19.914 1.00 54.66 98 LEU A C 1
ATOM 767 O O . LEU A 1 98 ? 15.332 -5.593 -21.001 1.00 54.66 98 LEU A O 1
ATOM 771 N N . GLY A 1 99 ? 16.594 -6.235 -19.238 1.00 51.94 99 GLY A N 1
ATOM 772 C CA . GLY A 1 99 ? 16.856 -7.625 -19.639 1.00 51.94 99 GLY A CA 1
ATOM 773 C C . GLY A 1 99 ? 16.642 -7.912 -21.130 1.00 51.94 99 GLY A C 1
ATOM 774 O O . GLY A 1 99 ? 15.612 -8.466 -21.480 1.00 51.94 99 GLY A O 1
ATOM 775 N N . ASN A 1 100 ? 17.555 -7.480 -22.011 1.00 45.66 100 ASN A N 1
ATOM 776 C CA . ASN A 1 100 ? 17.527 -7.624 -23.484 1.00 45.66 100 ASN A CA 1
ATOM 777 C C . ASN A 1 100 ? 16.213 -7.321 -24.250 1.00 45.66 100 ASN A C 1
ATOM 779 O O . ASN A 1 100 ? 16.203 -7.435 -25.476 1.00 45.66 100 ASN A O 1
ATOM 783 N N . LYS A 1 101 ? 15.122 -6.897 -23.610 1.00 51.44 101 LYS A N 1
ATOM 784 C CA . LYS A 1 101 ? 13.849 -6.582 -24.260 1.00 51.44 101 LYS A CA 1
ATOM 785 C C . LYS A 1 101 ? 13.625 -5.082 -24.211 1.00 51.44 101 LYS A C 1
ATOM 787 O O . LYS A 1 101 ? 13.166 -4.523 -23.217 1.00 51.44 101 LYS A O 1
ATOM 792 N N . LYS A 1 102 ? 13.926 -4.433 -25.335 1.00 46.12 102 LYS A N 1
ATOM 793 C CA . LYS A 1 102 ? 13.349 -3.128 -25.643 1.00 46.12 102 LYS A CA 1
ATOM 794 C C . LYS A 1 102 ? 11.847 -3.340 -25.821 1.00 46.12 102 LYS A C 1
ATOM 796 O O . LYS A 1 102 ? 11.428 -4.059 -26.721 1.00 46.12 102 LYS A O 1
ATOM 801 N N . TYR A 1 103 ? 11.054 -2.787 -24.911 1.00 49.56 103 TYR A N 1
ATOM 802 C CA . TYR A 1 103 ? 9.625 -2.637 -25.139 1.00 49.56 103 TYR A CA 1
ATOM 803 C C . TYR A 1 103 ? 9.477 -1.423 -26.047 1.00 49.56 103 TYR A C 1
ATOM 805 O O . TYR A 1 103 ? 9.541 -0.288 -25.574 1.00 49.56 103 TYR A O 1
ATOM 813 N N . ASP A 1 104 ? 9.399 -1.677 -27.351 1.00 42.28 104 ASP A N 1
ATOM 814 C CA . ASP A 1 104 ? 9.092 -0.640 -28.326 1.00 42.28 104 ASP A CA 1
ATOM 815 C C . ASP A 1 104 ? 7.657 -0.172 -28.059 1.00 42.28 104 ASP A C 1
ATOM 817 O O . ASP A 1 104 ? 6.719 -0.971 -28.005 1.00 42.28 104 ASP A O 1
ATOM 821 N N . CYS A 1 105 ? 7.538 1.119 -27.764 1.00 39.91 105 CYS A N 1
ATOM 822 C CA . CYS A 1 105 ? 6.283 1.826 -27.556 1.00 39.91 105 CYS A CA 1
ATOM 823 C C . CYS A 1 105 ? 5.624 2.207 -28.879 1.00 39.91 105 CYS A C 1
ATOM 825 O O . CYS A 1 105 ? 6.374 2.591 -29.806 1.00 39.91 105 CYS A O 1
#

InterPro domains:
  IPR024078 Putative deacetylase LmbE-like domain superfamily [G3DSA:3.40.50.10320] (2-103)
  IPR024078 Putative deacetylase LmbE-like domain superfamily [SSF102588] (3-96)